Protein AF-A0A1V0HTU4-F1 (afdb_monomer)

Foldseek 3Di:
DPPQAQQAAPADDDFQDWGQDDPRFIWGFHDKAWDQDPVRDIWIKTWIAGPVGQIWIDTNTHRDTHHPPPPD

Mean predicted aligned error: 5.7 Å

Secondary structure (DSSP, 8-state):
---S-SEE-SSPPPTT-EEEEGGGEEEEEEEEEEEE-TTS-EEEEEEEE-TTS-EEEEESEESSPBPTT---

Nearest PDB structures (foldseek):
  6rji-assembly1_A  TM=6.307E-01  e=1.767E-01  Staphylococcus aureus subsp. aureus NCTC 8325
  5wxk-assembly1_B  TM=6.582E-01  e=4.612E-01  Neisseria meningitidis H44/76
  6j7m-assembly2_N  TM=6.326E-01  e=6.471E-01  Pseudomonas aeruginosa PAO1
  7uve-assembly1_A  TM=5.186E-01  e=2.937E-01  Drosophila melanogaster
  4yws-assembly1_B  TM=7.298E-01  e=2.116E+00  Chloroflexus aurantiacus J-10-fl

Sequence (72 aa):
MVDQYPIQFDEAPSLGTTIRYYRGRLLKLVAIAPYTRVDGRESAVLTWETPKGRRCTSGLRCKAVRWPDGAI

Solvent-accessible surface area (backbone atoms only — not comparable to full-atom values): 4413 Å² total; per-residue (Å²): 135,78,74,87,33,76,36,75,42,97,61,87,74,63,80,64,47,70,46,70,34,84,96,71,40,57,34,30,30,73,46,77,42,86,37,71,44,96,87,69,45,82,45,44,38,38,31,30,31,33,95,84,70,54,59,33,34,30,50,43,65,29,76,62,70,48,51,88,79,76,75,126

pLDDT: mean 85.58, std 13.01, range [40.97, 96.81]

Radius of gyration: 12.08 Å; Cα contacts (8 Å, |Δi|>4): 132; chains: 1; bounding box: 27×32×29 Å

Structure (mmCIF, N/CA/C/O backbone):
data_AF-A0A1V0HTU4-F1
#
_entry.id   AF-A0A1V0HTU4-F1
#
loop_
_atom_site.group_PDB
_atom_site.id
_atom_site.type_symbol
_atom_site.label_atom_id
_atom_site.label_alt_id
_atom_site.label_comp_id
_atom_site.label_asym_id
_atom_site.label_entity_id
_atom_site.label_seq_id
_atom_site.pdbx_PDB_ins_code
_atom_site.Cartn_x
_atom_site.Cartn_y
_atom_site.Cartn_z
_atom_site.occupancy
_atom_site.B_iso_or_equiv
_atom_site.auth_seq_id
_atom_site.auth_comp_id
_atom_site.auth_asym_id
_atom_site.auth_atom_id
_atom_site.pdbx_PDB_model_num
ATOM 1 N N . MET A 1 1 ? 0.330 -22.399 8.937 1.00 40.97 1 MET A N 1
ATOM 2 C CA . MET A 1 1 ? 1.353 -21.679 8.153 1.00 40.97 1 MET A CA 1
ATOM 3 C C . MET A 1 1 ? 1.053 -20.207 8.343 1.00 40.97 1 MET A C 1
ATOM 5 O O . MET A 1 1 ? -0.046 -19.800 8.008 1.00 40.97 1 MET A O 1
ATOM 9 N N . VAL A 1 2 ? 1.909 -19.468 9.045 1.00 45.62 2 VAL A N 1
ATOM 10 C CA . VAL A 1 2 ? 1.650 -18.050 9.337 1.00 45.62 2 VAL A CA 1
ATOM 11 C C . VAL A 1 2 ? 2.221 -17.275 8.161 1.00 45.62 2 VAL A C 1
ATOM 13 O O . VAL A 1 2 ? 3.433 -17.343 7.956 1.00 45.62 2 VAL A O 1
ATOM 16 N N . ASP A 1 3 ? 1.368 -16.637 7.357 1.00 50.69 3 ASP A N 1
ATOM 17 C CA . ASP A 1 3 ? 1.798 -15.813 6.227 1.00 50.69 3 ASP A CA 1
ATOM 18 C C . ASP A 1 3 ? 2.949 -14.907 6.662 1.00 50.69 3 ASP A C 1
ATOM 20 O O . ASP A 1 3 ? 2.837 -14.096 7.585 1.00 50.69 3 ASP A O 1
ATOM 24 N N . GLN A 1 4 ? 4.105 -15.111 6.032 1.00 65.44 4 GLN A N 1
ATOM 25 C CA . GLN A 1 4 ? 5.372 -14.504 6.439 1.00 65.44 4 GLN A CA 1
ATOM 26 C C . GLN A 1 4 ? 5.384 -12.980 6.195 1.00 65.44 4 GLN A C 1
ATOM 28 O O . GLN 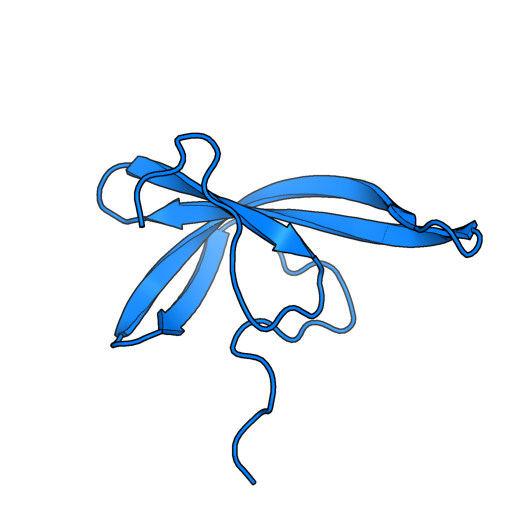A 1 4 ? 6.317 -12.283 6.611 1.00 65.44 4 GLN A O 1
ATOM 33 N N . TYR A 1 5 ? 4.336 -12.466 5.542 1.00 67.69 5 TYR A N 1
ATOM 34 C CA . TYR A 1 5 ? 4.141 -11.081 5.156 1.00 67.69 5 TYR A CA 1
ATOM 35 C C . TYR A 1 5 ? 2.675 -10.662 5.399 1.00 67.69 5 TYR A C 1
ATOM 37 O O . TYR A 1 5 ? 1.776 -11.232 4.792 1.00 67.69 5 TYR A O 1
ATOM 45 N N . PRO A 1 6 ? 2.398 -9.632 6.223 1.00 78.31 6 PRO A N 1
ATOM 46 C CA . PRO A 1 6 ? 1.047 -9.083 6.386 1.00 78.31 6 PRO A CA 1
ATOM 47 C C . PRO A 1 6 ? 0.536 -8.363 5.125 1.00 78.31 6 PRO A C 1
ATOM 49 O O . PRO A 1 6 ? -0.639 -8.018 5.045 1.00 78.31 6 PRO A O 1
ATOM 52 N N . ILE A 1 7 ? 1.425 -8.097 4.164 1.00 87.31 7 ILE A N 1
ATOM 53 C CA . ILE A 1 7 ? 1.115 -7.555 2.844 1.00 87.31 7 ILE A CA 1
ATOM 54 C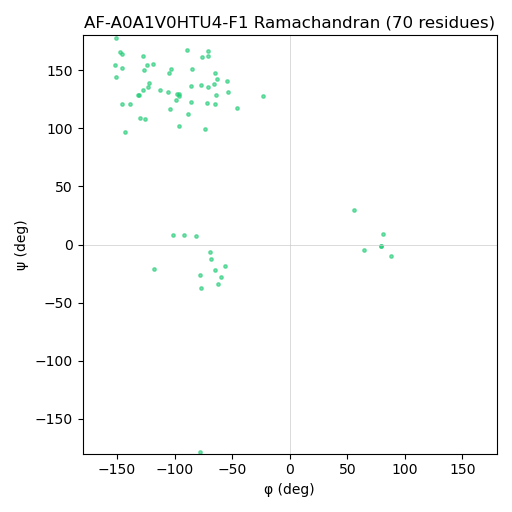 C . ILE A 1 7 ? 1.732 -8.510 1.833 1.00 87.31 7 ILE A C 1
ATOM 56 O O . ILE A 1 7 ? 2.958 -8.554 1.702 1.00 87.31 7 ILE A O 1
ATOM 60 N N . GLN A 1 8 ? 0.889 -9.275 1.149 1.00 90.31 8 GLN A N 1
ATOM 61 C CA . GLN A 1 8 ? 1.311 -10.271 0.177 1.00 90.31 8 GLN A CA 1
ATOM 62 C C . GLN A 1 8 ? 0.330 -10.295 -0.985 1.00 90.31 8 GLN A C 1
ATOM 64 O O . GLN A 1 8 ? -0.713 -10.937 -0.929 1.00 90.31 8 GLN A O 1
ATOM 69 N N . PHE A 1 9 ? 0.691 -9.574 -2.035 1.00 89.62 9 PHE A N 1
ATOM 70 C CA . PHE A 1 9 ? -0.037 -9.544 -3.285 1.00 89.62 9 PHE A CA 1
ATOM 71 C C . PHE A 1 9 ? 0.881 -9.981 -4.427 1.00 89.62 9 PHE A C 1
ATOM 73 O O . PHE A 1 9 ? 2.066 -9.628 -4.458 1.00 89.62 9 PHE A O 1
ATOM 80 N N . ASP A 1 10 ? 0.339 -10.778 -5.343 1.00 88.00 10 ASP A N 1
ATOM 81 C CA . ASP A 1 10 ? 1.012 -11.138 -6.593 1.00 88.00 10 ASP A CA 1
ATOM 82 C C . ASP A 1 10 ? 0.937 -9.987 -7.601 1.00 88.00 10 ASP A C 1
ATOM 84 O O . ASP A 1 10 ? 1.927 -9.670 -8.256 1.00 88.00 10 ASP A O 1
ATOM 88 N N . GLU A 1 11 ? -0.200 -9.293 -7.620 1.00 88.94 11 GLU A N 1
ATOM 89 C CA . GLU A 1 11 ? -0.488 -8.132 -8.459 1.00 88.94 11 GLU A CA 1
ATOM 90 C C . GLU A 1 11 ? -0.991 -6.967 -7.600 1.00 88.94 11 GLU A C 1
ATOM 92 O O . GLU A 1 11 ? -1.391 -7.155 -6.452 1.00 88.94 11 GLU A O 1
ATOM 97 N N . ALA A 1 12 ? -0.968 -5.739 -8.119 1.00 90.62 12 ALA A N 1
ATOM 98 C CA . ALA A 1 12 ? -1.482 -4.600 -7.363 1.00 90.62 12 ALA A CA 1
ATOM 99 C C . ALA A 1 12 ? -3.002 -4.754 -7.132 1.00 90.62 12 ALA A C 1
ATOM 101 O O . ALA A 1 12 ? -3.754 -4.826 -8.104 1.00 90.62 12 ALA A O 1
ATOM 102 N N . PRO A 1 13 ? -3.481 -4.793 -5.874 1.00 92.56 13 PRO A N 1
ATOM 103 C CA . PRO A 1 13 ? -4.909 -4.912 -5.605 1.00 92.56 13 PRO A CA 1
ATOM 104 C C . PRO A 1 13 ? -5.634 -3.609 -5.959 1.00 92.56 13 PRO A C 1
ATOM 106 O O . PRO A 1 13 ? -5.023 -2.545 -6.054 1.00 92.56 13 PRO A O 1
ATOM 109 N N . SER A 1 14 ? -6.954 -3.664 -6.121 1.00 93.25 14 SER A N 1
ATOM 110 C CA . SER A 1 14 ? -7.748 -2.490 -6.496 1.00 93.25 14 SER A CA 1
ATOM 111 C C . SER A 1 14 ? -7.725 -1.398 -5.421 1.00 93.25 14 SER A C 1
ATOM 113 O O . SER A 1 14 ? -7.697 -1.681 -4.217 1.00 93.25 14 SER A O 1
ATOM 115 N N . LEU A 1 15 ? -7.802 -0.132 -5.841 1.00 94.81 15 LEU A N 1
ATOM 116 C CA . LEU A 1 15 ? -7.975 0.994 -4.919 1.00 94.81 15 LEU A CA 1
ATOM 117 C C . LEU A 1 15 ? -9.208 0.785 -4.029 1.00 94.81 15 LEU A C 1
ATOM 119 O O . LEU A 1 15 ? -10.240 0.289 -4.471 1.00 94.81 15 LEU A O 1
ATOM 123 N N . GLY A 1 16 ? -9.092 1.152 -2.755 1.00 94.75 16 GLY A N 1
ATOM 124 C CA . GLY A 1 16 ? -10.115 0.911 -1.740 1.00 94.75 16 GLY A CA 1
ATOM 125 C C . GLY A 1 16 ? -10.006 -0.436 -1.021 1.00 94.75 16 GLY A C 1
ATOM 126 O O . GLY A 1 16 ? -10.654 -0.603 0.014 1.00 94.75 16 GLY A O 1
ATOM 127 N N . THR A 1 17 ? -9.153 -1.354 -1.491 1.00 94.94 17 THR A N 1
ATOM 128 C CA . THR A 1 17 ?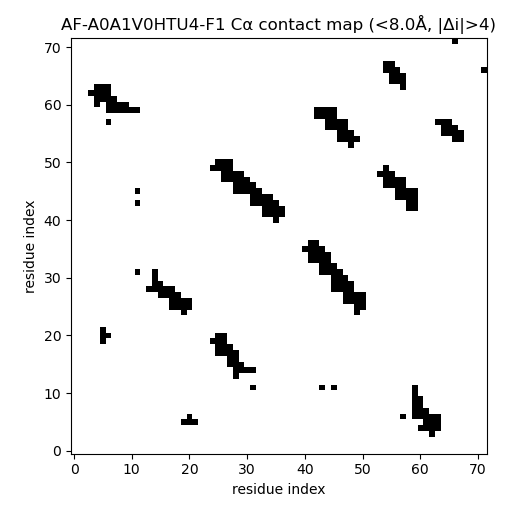 -8.855 -2.609 -0.783 1.00 94.94 17 THR A CA 1
ATOM 129 C C . THR A 1 17 ? -8.426 -2.318 0.650 1.00 94.94 17 THR A C 1
ATOM 131 O O . THR A 1 17 ? -7.566 -1.471 0.890 1.00 94.94 17 THR A O 1
ATOM 134 N N . THR A 1 18 ? -9.027 -3.020 1.609 1.00 93.69 18 THR A N 1
ATOM 135 C CA . THR A 1 18 ? -8.714 -2.862 3.031 1.00 93.69 18 THR A CA 1
ATOM 136 C C . THR A 1 18 ? -8.045 -4.122 3.554 1.00 93.69 18 THR A C 1
ATOM 138 O O . THR A 1 18 ? -8.530 -5.225 3.319 1.00 93.69 18 THR A O 1
ATOM 141 N N . ILE A 1 19 ? -6.945 -3.960 4.283 1.00 90.56 19 ILE A N 1
ATOM 142 C CA . ILE A 1 19 ? -6.223 -5.058 4.924 1.00 90.56 19 ILE A CA 1
ATOM 143 C C . ILE A 1 19 ? -6.187 -4.879 6.436 1.00 90.56 19 ILE A C 1
ATOM 145 O O . ILE A 1 19 ? -6.236 -3.760 6.963 1.00 90.56 19 ILE A O 1
ATOM 149 N N . ARG A 1 20 ? -6.041 -6.001 7.141 1.00 89.25 20 ARG A N 1
ATOM 150 C CA . ARG A 1 20 ? -5.759 -6.017 8.573 1.00 89.25 20 ARG A CA 1
ATOM 151 C C . ARG A 1 20 ? -4.258 -6.172 8.782 1.00 89.25 20 ARG A C 1
ATOM 153 O O . ARG A 1 20 ? -3.702 -7.255 8.656 1.00 89.25 20 ARG A O 1
ATOM 160 N N . TYR A 1 21 ? -3.609 -5.064 9.091 1.00 85.56 21 TYR A N 1
ATOM 161 C CA . TYR A 1 21 ? -2.189 -4.980 9.385 1.00 85.56 21 TYR A CA 1
ATOM 162 C C . TYR A 1 21 ? -1.906 -5.197 10.884 1.00 85.56 21 TYR A C 1
ATOM 164 O O . TYR A 1 21 ? -2.813 -5.192 11.718 1.00 85.56 21 TYR A O 1
ATOM 172 N N . TYR A 1 22 ? -0.627 -5.407 11.213 1.00 77.94 22 TYR A N 1
ATOM 173 C CA . TYR A 1 22 ? -0.054 -5.647 12.545 1.00 77.94 22 TYR A CA 1
ATOM 174 C C . TYR A 1 22 ? -0.891 -5.123 13.731 1.00 77.94 22 TYR A C 1
ATOM 176 O O . TYR A 1 22 ? -1.259 -3.945 13.781 1.00 77.94 22 TYR A O 1
ATOM 184 N N . ARG A 1 23 ? -1.162 -6.002 14.710 1.00 81.56 23 ARG A N 1
ATOM 185 C CA . ARG A 1 23 ? -2.017 -5.741 15.892 1.00 81.56 23 ARG A CA 1
ATOM 186 C C . ARG A 1 23 ? -3.443 -5.274 15.555 1.00 81.56 23 ARG A C 1
ATOM 188 O O . ARG A 1 23 ? -4.055 -4.535 16.319 1.00 81.56 23 ARG A O 1
ATOM 195 N N . GLY A 1 24 ? -3.980 -5.699 14.413 1.00 81.50 24 GLY A N 1
ATOM 196 C CA . GLY A 1 24 ? -5.363 -5.422 14.028 1.00 81.50 24 GLY A CA 1
ATOM 197 C C . GLY A 1 24 ? -5.599 -4.036 13.424 1.00 81.50 24 GLY A C 1
ATOM 198 O O . GLY A 1 24 ? -6.757 -3.669 13.231 1.00 81.50 24 GLY A O 1
ATOM 199 N N . ARG A 1 25 ? -4.540 -3.271 13.120 1.00 86.19 25 ARG A N 1
ATOM 200 C CA . ARG A 1 25 ? -4.651 -1.956 12.474 1.00 86.19 25 ARG A CA 1
ATOM 201 C C . ARG A 1 25 ? -5.245 -2.114 11.076 1.00 86.19 25 ARG A C 1
ATOM 203 O O . ARG A 1 25 ? -4.743 -2.896 10.280 1.00 86.19 25 ARG A O 1
ATOM 210 N N . LEU A 1 26 ? -6.287 -1.353 10.763 1.00 92.25 26 LEU A N 1
ATOM 211 C CA . LEU A 1 26 ? -6.870 -1.338 9.423 1.00 92.25 26 LEU A CA 1
ATOM 212 C C . LEU A 1 26 ? -6.125 -0.348 8.530 1.00 92.25 26 LEU A C 1
ATOM 214 O O . LEU A 1 26 ? -5.813 0.765 8.958 1.00 92.25 26 LEU A O 1
ATOM 218 N N . LEU A 1 27 ? -5.858 -0.769 7.299 1.00 93.94 27 LEU A N 1
ATOM 219 C CA . LEU A 1 27 ? -5.231 0.039 6.261 1.00 93.94 27 LEU A CA 1
ATOM 220 C C . LEU A 1 27 ? -6.055 -0.071 4.983 1.00 93.94 27 LEU A C 1
ATOM 222 O O . LEU A 1 27 ? -6.344 -1.179 4.541 1.00 93.94 27 LEU A O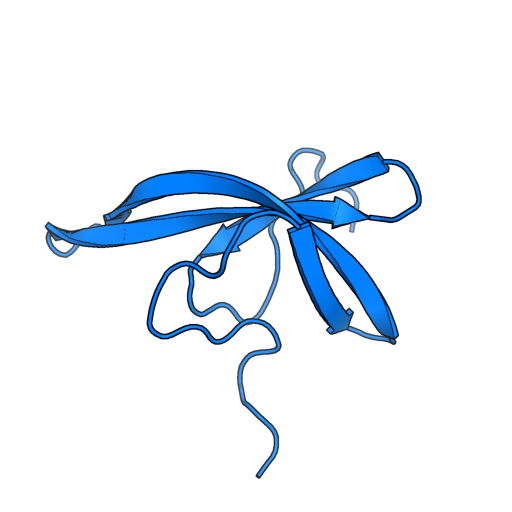 1
ATOM 226 N N . LYS A 1 28 ? -6.408 1.068 4.390 1.00 95.88 28 LYS A N 1
ATOM 227 C CA . LYS A 1 28 ? -7.116 1.161 3.112 1.00 95.88 28 LYS A CA 1
ATOM 228 C C . LYS A 1 28 ? -6.154 1.616 2.026 1.00 95.88 28 LYS A C 1
ATOM 230 O O . LYS A 1 28 ? -5.444 2.597 2.213 1.00 95.88 28 LYS A O 1
ATOM 235 N N . LEU A 1 29 ? -6.130 0.933 0.892 1.00 96.38 29 LEU A N 1
ATOM 236 C CA . LEU A 1 29 ? -5.322 1.332 -0.251 1.00 96.38 29 LEU A CA 1
ATOM 237 C C . LEU A 1 29 ? -5.924 2.576 -0.905 1.00 96.38 29 LEU A C 1
ATOM 239 O O . LEU A 1 29 ? -7.081 2.551 -1.328 1.00 96.38 29 LEU A O 1
ATOM 243 N N . VAL A 1 30 ? -5.146 3.651 -0.998 1.00 96.81 30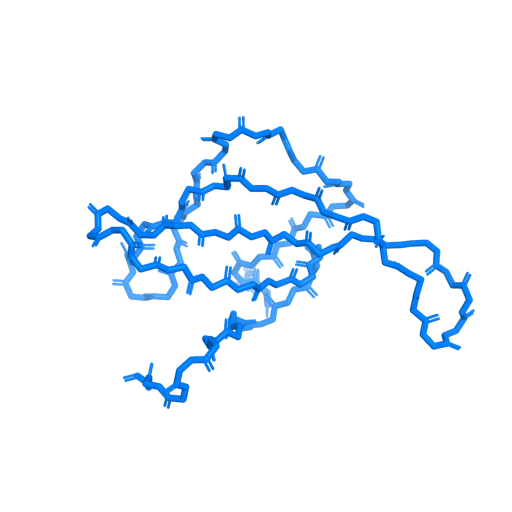 VAL A N 1
ATOM 244 C CA . VAL A 1 30 ? -5.593 4.941 -1.549 1.00 96.81 30 VAL A CA 1
ATOM 245 C C . VAL A 1 30 ? -4.831 5.365 -2.800 1.00 96.81 30 VAL A C 1
ATOM 247 O O . VAL A 1 30 ? -5.358 6.154 -3.576 1.00 96.81 30 VAL A O 1
ATOM 250 N N . ALA A 1 31 ? -3.631 4.830 -3.036 1.00 95.44 31 ALA A N 1
ATOM 251 C CA . ALA A 1 31 ? -2.905 5.049 -4.285 1.00 95.44 31 ALA A CA 1
ATOM 252 C C . ALA A 1 31 ? -1.981 3.875 -4.623 1.00 95.44 31 ALA A C 1
ATOM 254 O O . ALA A 1 31 ? -1.514 3.158 -3.736 1.00 95.44 31 ALA A O 1
ATOM 255 N N . ILE A 1 32 ? -1.699 3.716 -5.913 1.00 96.38 32 ILE A N 1
ATOM 256 C CA . ILE A 1 32 ? -0.775 2.724 -6.466 1.00 96.38 32 ILE A CA 1
ATOM 257 C C . ILE A 1 32 ? 0.126 3.470 -7.444 1.00 96.38 32 ILE A C 1
ATOM 259 O O . ILE A 1 32 ? -0.373 4.191 -8.305 1.00 96.38 32 ILE A O 1
ATOM 263 N N . ALA A 1 33 ? 1.437 3.307 -7.305 1.00 93.69 33 ALA A N 1
ATOM 264 C CA . ALA A 1 33 ? 2.417 3.883 -8.215 1.00 93.69 33 ALA A CA 1
ATOM 265 C C . ALA A 1 33 ? 3.297 2.771 -8.805 1.00 93.69 33 ALA A C 1
ATOM 267 O O . ALA A 1 33 ? 3.739 1.900 -8.046 1.00 93.69 33 ALA A O 1
ATOM 268 N N . PRO A 1 34 ? 3.573 2.779 -10.122 1.00 91.88 34 PRO A N 1
ATOM 269 C CA . PRO A 1 34 ? 4.530 1.853 -10.712 1.00 91.88 34 PRO A CA 1
ATOM 270 C C . PRO A 1 34 ? 5.928 2.108 -10.138 1.00 91.88 34 PRO A C 1
ATOM 272 O O . PRO A 1 34 ? 6.314 3.245 -9.864 1.00 91.88 34 PRO A O 1
ATOM 275 N N . TYR A 1 35 ? 6.680 1.034 -9.922 1.00 88.12 35 TYR A N 1
ATOM 276 C CA . TYR A 1 35 ? 8.023 1.078 -9.363 1.00 88.12 35 TYR A CA 1
ATOM 277 C C . TYR A 1 35 ? 8.887 -0.017 -9.972 1.00 88.12 35 TYR A C 1
ATOM 279 O O . TYR A 1 35 ? 8.606 -1.204 -9.811 1.00 88.12 35 TYR A O 1
ATOM 287 N N . THR A 1 36 ? 9.982 0.379 -10.605 1.00 87.31 36 THR A N 1
ATOM 288 C CA . THR A 1 36 ? 10.987 -0.563 -11.092 1.00 87.31 36 THR A CA 1
ATOM 289 C C . THR A 1 36 ? 11.962 -0.871 -9.966 1.00 87.31 36 THR A C 1
ATOM 291 O O . THR A 1 36 ? 12.572 0.026 -9.380 1.00 87.31 36 THR A O 1
ATOM 294 N N . ARG A 1 37 ? 12.094 -2.153 -9.634 1.00 83.62 37 ARG A N 1
ATOM 295 C CA . ARG A 1 37 ? 13.059 -2.623 -8.639 1.00 83.62 37 ARG A CA 1
ATOM 296 C C . ARG A 1 37 ? 14.489 -2.518 -9.173 1.00 83.62 37 ARG A C 1
ATOM 298 O O . ARG A 1 37 ? 14.720 -2.375 -10.369 1.00 83.62 37 ARG A O 1
ATOM 305 N N . VAL A 1 38 ? 15.462 -2.644 -8.270 1.00 84.50 38 VAL A N 1
ATOM 306 C CA . VAL A 1 38 ? 16.899 -2.598 -8.605 1.00 84.50 38 VAL A CA 1
ATOM 307 C C . VAL A 1 38 ? 17.307 -3.705 -9.589 1.00 84.50 38 VAL A C 1
ATOM 309 O O . VAL A 1 38 ? 18.226 -3.513 -10.374 1.00 84.50 38 VAL A O 1
ATOM 312 N N . ASP A 1 39 ? 16.605 -4.841 -9.589 1.00 86.62 39 ASP A N 1
ATOM 313 C CA . ASP A 1 39 ? 16.800 -5.954 -10.529 1.00 86.62 39 ASP A CA 1
ATOM 314 C C . ASP A 1 39 ? 16.108 -5.741 -11.893 1.00 86.62 39 ASP A C 1
ATOM 316 O O . ASP A 1 39 ? 16.069 -6.657 -12.712 1.00 86.62 39 ASP A O 1
ATOM 320 N N . GLY A 1 40 ? 15.543 -4.555 -12.143 1.00 85.44 40 GLY A N 1
ATOM 321 C CA . GLY A 1 40 ? 14.866 -4.201 -13.393 1.00 85.44 40 GLY A CA 1
ATOM 322 C C . GLY A 1 40 ? 13.441 -4.741 -13.518 1.00 85.44 40 GLY A C 1
ATOM 323 O O . GLY A 1 40 ? 12.774 -4.460 -14.511 1.00 85.44 40 GLY A O 1
ATOM 324 N N . ARG A 1 41 ? 12.940 -5.491 -12.527 1.00 85.44 41 ARG A N 1
ATOM 325 C CA . ARG 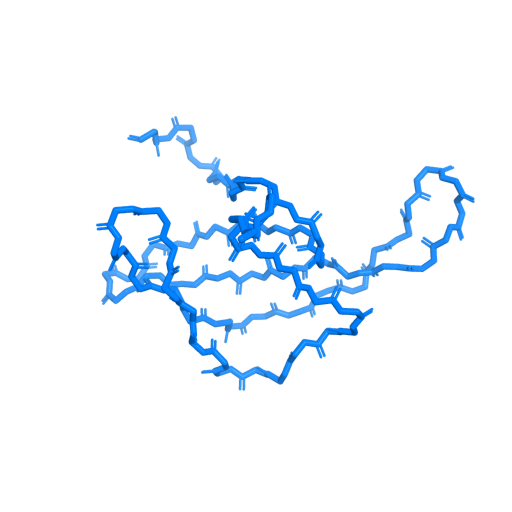A 1 41 ? 11.571 -6.018 -12.556 1.00 85.44 41 ARG A CA 1
AT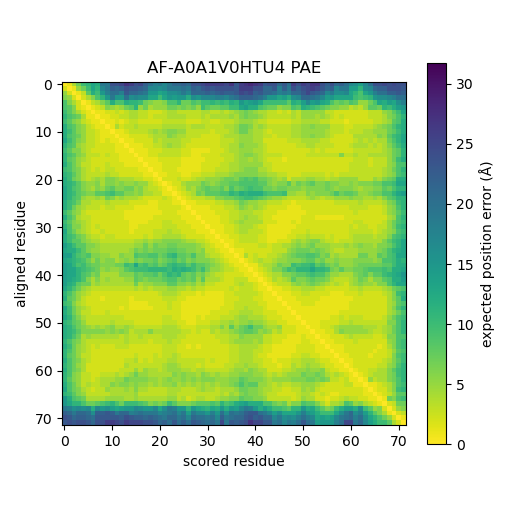OM 326 C C . ARG A 1 41 ? 10.554 -4.939 -12.217 1.00 85.44 41 ARG A C 1
ATOM 328 O O . ARG A 1 41 ? 10.719 -4.187 -11.250 1.00 85.44 41 ARG A O 1
ATOM 335 N N . GLU A 1 42 ? 9.466 -4.922 -12.977 1.00 86.88 42 GLU A N 1
ATOM 336 C CA . GLU A 1 42 ? 8.306 -4.095 -12.673 1.00 86.88 42 GLU A CA 1
ATOM 337 C C . GLU A 1 42 ? 7.647 -4.555 -11.369 1.00 86.88 42 GLU A C 1
ATOM 339 O O . GLU A 1 42 ? 7.530 -5.741 -11.053 1.00 86.88 42 GLU A O 1
ATOM 344 N N . SER A 1 43 ? 7.257 -3.584 -10.561 1.00 89.69 43 SER A N 1
ATOM 345 C CA . SER A 1 43 ? 6.588 -3.761 -9.281 1.00 89.69 43 SER A CA 1
ATOM 346 C C . SER A 1 43 ? 5.703 -2.536 -9.049 1.00 89.69 43 SER A C 1
ATOM 348 O O . SER A 1 43 ? 5.690 -1.591 -9.836 1.00 89.69 43 SER A O 1
ATOM 350 N N . ALA A 1 44 ? 4.963 -2.525 -7.946 1.00 91.50 44 ALA A N 1
ATOM 351 C CA . ALA A 1 44 ? 4.210 -1.352 -7.527 1.00 91.50 44 ALA A CA 1
ATOM 352 C C . ALA A 1 44 ? 4.536 -0.965 -6.084 1.00 91.50 44 ALA A C 1
ATOM 354 O O . ALA A 1 44 ? 4.850 -1.821 -5.245 1.00 91.50 44 ALA A O 1
ATOM 355 N N . VAL A 1 45 ? 4.431 0.333 -5.811 1.00 93.88 45 VAL A N 1
ATOM 356 C CA . VAL A 1 45 ? 4.357 0.903 -4.469 1.00 93.88 45 VAL A CA 1
ATOM 357 C C . VAL A 1 45 ? 2.893 1.178 -4.156 1.00 93.88 45 VAL A C 1
ATOM 359 O O . VAL A 1 45 ? 2.195 1.885 -4.881 1.00 93.88 45 VAL A O 1
ATOM 362 N N . LEU A 1 46 ? 2.439 0.603 -3.054 1.00 95.44 46 LEU A N 1
ATOM 363 C CA . LEU A 1 46 ? 1.098 0.731 -2.515 1.00 95.44 46 LEU A CA 1
ATOM 364 C C . LEU A 1 46 ? 1.108 1.819 -1.442 1.00 95.44 46 LEU A C 1
ATOM 366 O O . LEU A 1 46 ? 1.925 1.763 -0.524 1.00 95.44 46 LEU A O 1
ATOM 370 N N . THR A 1 47 ? 0.205 2.792 -1.541 1.00 95.81 47 THR A N 1
ATOM 371 C CA . THR A 1 47 ? -0.008 3.818 -0.514 1.00 95.81 47 THR A CA 1
ATOM 372 C C . THR A 1 47 ? -1.278 3.508 0.254 1.00 95.81 47 THR A C 1
ATOM 374 O O . THR A 1 47 ? -2.379 3.539 -0.295 1.00 95.81 47 THR A O 1
ATOM 377 N N . TRP A 1 48 ? -1.120 3.253 1.541 1.00 95.31 48 TRP A N 1
ATOM 378 C CA . TRP A 1 48 ? -2.187 2.924 2.464 1.00 95.31 48 TRP A CA 1
ATOM 379 C C . TRP A 1 48 ? -2.543 4.114 3.342 1.00 95.31 48 TRP A C 1
ATOM 381 O O . TRP A 1 48 ? -1.685 4.926 3.682 1.00 95.31 48 TRP A O 1
ATOM 391 N N . GLU A 1 49 ? -3.794 4.173 3.774 1.00 94.88 49 GLU A N 1
ATOM 392 C CA . GLU A 1 49 ? -4.315 5.161 4.704 1.00 94.88 49 GLU A CA 1
ATOM 393 C C . GLU A 1 49 ? -5.017 4.462 5.872 1.00 94.88 49 GLU A C 1
ATOM 395 O O . GLU A 1 49 ? -5.790 3.518 5.704 1.00 94.88 49 GLU A O 1
ATOM 400 N N . THR A 1 50 ? -4.711 4.905 7.087 1.00 92.94 50 THR A N 1
ATOM 401 C CA . THR A 1 50 ? -5.415 4.475 8.302 1.00 92.94 50 THR A CA 1
ATOM 402 C C . THR A 1 50 ? -6.780 5.163 8.407 1.00 92.94 50 THR A C 1
ATOM 404 O O . THR A 1 50 ? -6.947 6.255 7.870 1.00 92.94 50 THR A O 1
ATOM 407 N N . PRO A 1 51 ? -7.725 4.645 9.215 1.00 91.44 51 PRO A N 1
ATOM 408 C CA . PRO A 1 51 ? -8.983 5.341 9.513 1.00 91.44 51 PRO A CA 1
ATOM 409 C C . PRO A 1 51 ? -8.813 6.747 10.111 1.00 91.44 51 PRO A C 1
ATOM 411 O O . PRO A 1 51 ? -9.746 7.538 10.102 1.00 91.44 51 PRO A O 1
ATOM 414 N N . LYS A 1 52 ? -7.625 7.059 10.649 1.00 89.94 52 LYS A N 1
ATOM 415 C CA . LYS A 1 52 ? -7.270 8.378 11.190 1.00 89.94 52 LYS A CA 1
ATOM 416 C C . LYS A 1 52 ? -6.606 9.299 10.151 1.00 89.94 52 LYS A C 1
ATOM 418 O O . LYS A 1 52 ? -6.058 10.325 10.533 1.00 89.94 52 LYS A O 1
ATOM 423 N N . GLY A 1 53 ? -6.561 8.914 8.874 1.00 89.88 53 GLY A N 1
ATOM 424 C CA . GLY A 1 53 ? -5.978 9.710 7.786 1.00 89.88 53 GLY A CA 1
ATOM 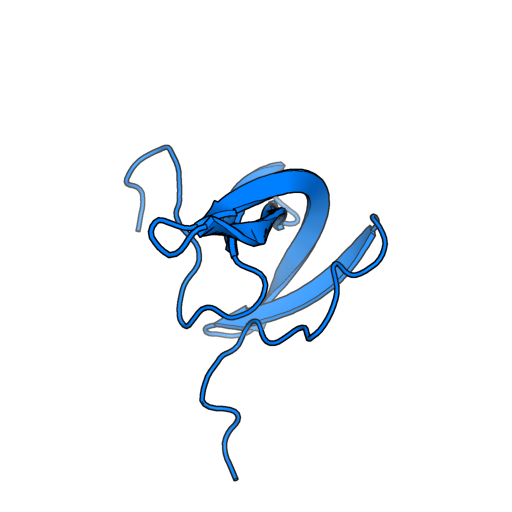425 C C . GLY A 1 53 ? -4.449 9.664 7.676 1.00 89.88 53 GLY A C 1
ATOM 426 O O . GLY A 1 53 ? -3.880 10.254 6.763 1.00 89.88 53 GLY A O 1
ATOM 427 N N . ARG A 1 54 ? -3.740 8.951 8.567 1.00 91.75 54 ARG A N 1
ATOM 428 C CA . ARG A 1 54 ? -2.280 8.771 8.429 1.00 91.75 54 ARG A CA 1
ATOM 429 C C . ARG A 1 54 ? -1.967 7.836 7.267 1.00 91.75 54 ARG A C 1
ATOM 431 O O . ARG A 1 54 ? -2.571 6.764 7.192 1.00 91.75 54 ARG A O 1
ATOM 438 N N . ARG A 1 55 ? -0.977 8.201 6.448 1.00 93.50 55 ARG A N 1
ATOM 439 C CA . ARG A 1 55 ? -0.544 7.429 5.276 1.00 93.50 55 ARG A CA 1
ATOM 440 C C . ARG A 1 55 ? 0.775 6.698 5.497 1.00 93.50 55 ARG A C 1
ATOM 442 O O . ARG A 1 55 ? 1.659 7.190 6.196 1.00 93.50 55 ARG A O 1
ATOM 449 N N . CYS 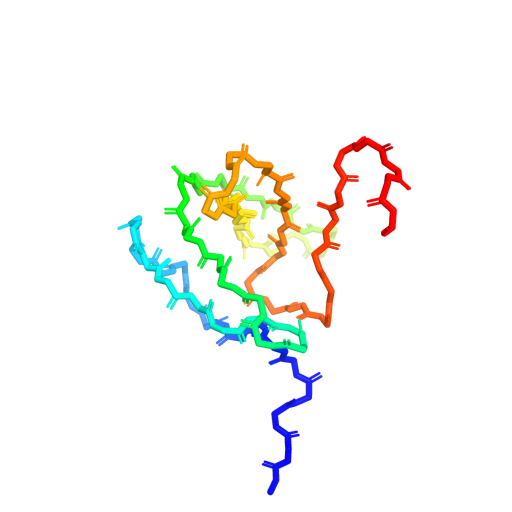A 1 56 ? 0.907 5.539 4.872 1.00 93.19 56 CYS A N 1
ATOM 450 C CA . CYS A 1 56 ? 2.130 4.745 4.826 1.00 93.19 56 CYS A CA 1
ATOM 451 C C . CYS A 1 56 ? 2.248 4.027 3.482 1.00 93.19 56 CYS A C 1
ATOM 453 O O . CYS A 1 56 ? 1.276 3.928 2.740 1.00 93.19 56 CYS A O 1
ATOM 455 N N . THR A 1 57 ? 3.437 3.535 3.149 1.00 94.50 57 THR A N 1
ATOM 456 C CA . THR A 1 57 ? 3.693 2.875 1.865 1.00 94.50 57 THR A CA 1
ATOM 457 C C . THR A 1 57 ? 4.248 1.468 2.034 1.00 94.50 57 THR A C 1
ATOM 459 O O . THR A 1 57 ? 4.875 1.140 3.042 1.00 94.50 57 THR A O 1
ATOM 462 N N . SER A 1 58 ? 4.031 0.605 1.048 1.00 93.44 58 SER A N 1
ATOM 463 C CA . SER A 1 58 ? 4.648 -0.722 0.978 1.00 93.44 58 SER A CA 1
ATOM 464 C C . SER A 1 58 ? 4.890 -1.145 -0.466 1.00 93.44 58 SER A C 1
ATOM 466 O O . SER A 1 58 ? 4.310 -0.583 -1.388 1.00 93.44 58 SER A O 1
ATOM 468 N N . GLY A 1 59 ? 5.703 -2.180 -0.674 1.00 92.62 59 GLY A N 1
ATOM 469 C CA . GLY A 1 59 ? 5.654 -2.944 -1.923 1.00 92.62 59 GLY A CA 1
ATOM 470 C C . GLY A 1 59 ? 4.467 -3.916 -1.949 1.00 92.62 59 GLY A C 1
ATOM 471 O O . GLY A 1 59 ? 3.717 -4.013 -0.974 1.00 92.62 59 GLY A O 1
ATOM 472 N N . LEU A 1 60 ? 4.358 -4.680 -3.039 1.00 90.38 60 LEU A N 1
ATOM 473 C CA . LEU A 1 60 ? 3.374 -5.763 -3.202 1.00 90.38 60 LEU A CA 1
ATOM 474 C C . LEU A 1 60 ? 3.551 -6.899 -2.182 1.00 90.38 60 LEU A C 1
ATOM 476 O O . LEU A 1 60 ? 2.577 -7.489 -1.730 1.00 90.38 60 LEU A O 1
ATOM 480 N N . ARG A 1 61 ? 4.797 -7.186 -1.789 1.00 89.38 61 ARG A N 1
ATOM 481 C CA . ARG A 1 61 ? 5.133 -8.187 -0.768 1.00 89.38 61 ARG A CA 1
ATOM 482 C C . ARG A 1 61 ? 6.083 -7.564 0.242 1.00 89.38 61 ARG A C 1
ATOM 484 O O . ARG A 1 61 ? 7.225 -7.261 -0.102 1.00 89.38 61 ARG A O 1
ATOM 491 N N . CYS A 1 62 ? 5.618 -7.306 1.461 1.00 85.38 62 CYS A N 1
ATOM 492 C CA . CYS A 1 62 ? 6.435 -6.636 2.471 1.00 85.38 62 CYS A CA 1
ATOM 493 C C . CYS A 1 62 ? 6.068 -7.043 3.900 1.00 85.38 62 CYS A C 1
ATOM 495 O O . CYS A 1 62 ? 4.903 -7.266 4.221 1.00 85.38 62 CYS A O 1
ATOM 497 N N . LYS A 1 63 ? 7.082 -7.130 4.777 1.00 83.88 63 LYS A N 1
ATOM 498 C CA . LYS A 1 63 ? 6.885 -7.466 6.201 1.00 83.88 63 LYS A CA 1
ATOM 499 C C . LYS A 1 63 ? 6.371 -6.277 7.002 1.00 83.88 63 LYS A C 1
ATOM 501 O O . LYS A 1 63 ? 5.728 -6.464 8.029 1.00 83.88 63 LYS A O 1
ATOM 506 N N . ALA A 1 64 ? 6.668 -5.066 6.532 1.00 85.19 64 ALA A N 1
ATOM 507 C CA . ALA A 1 64 ? 6.316 -3.830 7.203 1.00 85.19 64 ALA A CA 1
ATOM 508 C C . ALA A 1 64 ? 5.997 -2.707 6.210 1.00 85.19 64 ALA A C 1
ATOM 510 O O . ALA A 1 64 ? 6.526 -2.669 5.098 1.00 85.19 64 ALA A O 1
ATOM 511 N N . VAL A 1 65 ? 5.150 -1.773 6.632 1.00 89.25 65 VAL A N 1
ATOM 512 C CA . VAL A 1 65 ? 4.921 -0.508 5.920 1.00 89.25 65 VAL A CA 1
ATOM 513 C C . VAL A 1 65 ? 5.973 0.531 6.317 1.00 89.25 65 VAL A C 1
ATOM 515 O O . VAL A 1 65 ? 6.475 0.517 7.441 1.00 89.25 65 VAL A O 1
ATOM 518 N N . ARG A 1 66 ? 6.286 1.459 5.412 1.00 89.88 66 ARG A N 1
ATOM 519 C CA . ARG A 1 66 ? 7.110 2.639 5.686 1.00 89.88 66 ARG A CA 1
ATOM 520 C C . ARG A 1 66 ? 6.218 3.834 5.989 1.00 89.88 66 ARG A C 1
ATOM 522 O O . ARG A 1 66 ? 5.305 4.141 5.225 1.00 89.88 66 ARG A O 1
ATOM 529 N N . TRP A 1 67 ? 6.494 4.513 7.095 1.00 88.44 67 TRP A N 1
ATOM 530 C CA . TRP A 1 67 ? 5.836 5.766 7.452 1.00 88.44 67 TRP A CA 1
ATOM 531 C C . TRP A 1 67 ? 6.740 6.929 7.031 1.00 88.44 67 TRP A C 1
ATOM 533 O O . TRP A 1 67 ? 7.921 6.901 7.376 1.00 88.44 67 TRP A O 1
ATOM 543 N N . PRO A 1 68 ? 6.226 7.936 6.303 1.00 80.00 68 PRO A N 1
ATOM 544 C CA . PRO A 1 68 ? 7.037 9.061 5.831 1.00 80.00 68 PRO A CA 1
ATOM 545 C C . PRO A 1 68 ? 7.597 9.930 6.968 1.00 80.00 68 PRO A C 1
ATOM 547 O O . PRO A 1 68 ? 8.607 10.590 6.776 1.00 80.00 68 PRO A O 1
ATOM 550 N N . ASP A 1 69 ? 6.983 9.888 8.154 1.00 69.19 69 ASP A N 1
ATOM 551 C CA . ASP A 1 69 ? 7.278 10.809 9.260 1.00 69.19 69 ASP A CA 1
ATOM 552 C C . ASP A 1 69 ? 8.181 10.218 10.363 1.00 69.19 69 ASP A C 1
ATOM 554 O O . ASP A 1 69 ? 8.295 10.776 11.445 1.00 69.19 69 ASP A O 1
ATOM 558 N N . GLY A 1 70 ? 8.762 9.027 10.174 1.00 54.03 70 GLY A N 1
ATOM 559 C CA . GLY A 1 70 ? 9.569 8.365 11.219 1.00 54.03 70 GLY A CA 1
ATOM 560 C C . GLY A 1 70 ? 8.803 7.953 12.494 1.00 54.03 70 GLY A C 1
ATOM 561 O O . GLY A 1 70 ? 9.363 7.279 13.354 1.00 54.03 70 GLY A O 1
ATOM 562 N N . ALA A 1 71 ? 7.520 8.300 12.615 1.00 45.88 71 ALA A N 1
ATOM 563 C CA . ALA A 1 71 ? 6.673 7.961 13.752 1.00 45.88 71 ALA A CA 1
ATOM 564 C C . ALA A 1 71 ? 6.279 6.473 13.742 1.00 45.88 71 ALA A C 1
ATOM 566 O O . ALA A 1 71 ? 5.349 6.067 13.029 1.00 45.88 71 ALA A O 1
ATOM 567 N N . ILE A 1 72 ? 7.014 5.702 14.549 1.00 50.47 72 ILE A N 1
ATOM 568 C CA . ILE A 1 72 ? 6.834 4.274 14.865 1.00 50.47 72 ILE A CA 1
ATOM 569 C C . ILE A 1 72 ? 5.511 4.030 15.612 1.00 50.47 72 ILE A C 1
ATOM 571 O O . ILE A 1 72 ? 5.210 4.799 16.550 1.00 50.47 72 ILE A O 1
#